Protein 3QEC (pdb70)

Structure (mmCIF, N/CA/C/O backbone):
data_3QEC
#
_entry.id   3QEC
#
_cell.length_a   132.787
_cell.length_b   132.787
_cell.length_c   132.787
_cell.angle_alpha   90.000
_cell.angle_beta   90.000
_cell.angle_gamma   90.000
#
_symmetry.space_group_name_H-M   'P 43 3 2'
#
loop_
_entity.id
_entity.type
_entity.pdbx_description
1 polymer 'Putative carbohydrate binding protein'
2 non-polymer 'SULFATE ION'
3 non-polymer GLYCEROL
4 non-polymer DI(HYDROXYETHYL)ETHER
5 non-polymer 'TRIETHYLENE GLYCOL'
6 water water
#
loop_
_atom_site.group_PDB
_atom_site.id
_atom_site.type_symbol
_atom_site.label_atom_id
_atom_site.label_alt_id
_atom_site.label_comp_id
_atom_site.label_asym_id
_atom_site.label_entity_id
_atom_site.label_seq_id
_atom_site.pdbx_PDB_ins_code
_atom_site.Cartn_x
_atom_site.Cartn_y
_atom_site.Cartn_z
_atom_site.occupancy
_atom_site.B_iso_or_equiv
_atom_site.auth_seq_id
_atom_site.auth_comp_id
_atom_site.auth_asym_id
_atom_site.auth_atom_id
_atom_site.pdbx_PDB_model_num
ATOM 1 N N . ASP A 1 6 ? 99.413 118.727 114.022 1.00 99.87 26 ASP A N 1
ATOM 2 C CA . ASP A 1 6 ? 99.448 119.423 115.314 1.00 98.05 26 ASP A CA 1
ATOM 3 C C . ASP A 1 6 ? 100.792 119.163 116.076 1.00 96.77 26 ASP A C 1
ATOM 4 O O . ASP A 1 6 ? 101.871 119.238 115.460 1.00 96.77 26 ASP A O 1
ATOM 9 N N . LEU A 1 7 ? 100.730 118.906 117.410 1.00 87.19 27 LEU A N 1
ATOM 10 C CA . LEU A 1 7 ? 101.923 118.734 118.249 1.00 82.01 27 LEU A CA 1
ATOM 11 C C . LEU A 1 7 ? 102.304 117.281 118.466 1.00 80.87 27 LEU A C 1
ATOM 12 O O . LEU A 1 7 ? 101.411 116.435 118.572 1.00 82.52 27 LEU A O 1
ATOM 17 N N . PRO A 1 8 ? 103.617 116.978 118.646 1.00 71.71 28 PRO A N 1
ATOM 18 C CA . PRO A 1 8 ? 104.007 115.588 118.943 1.00 70.72 28 PRO A CA 1
ATOM 19 C C . PRO A 1 8 ? 103.581 115.171 120.35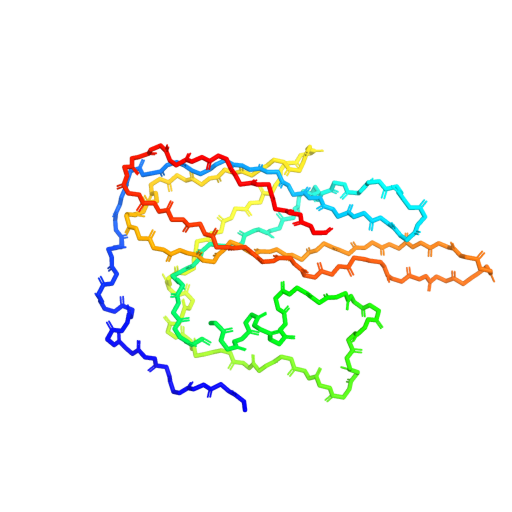4 1.00 72.71 28 PRO A C 1
ATOM 20 O O . PRO A 1 8 ? 103.160 116.024 121.143 1.00 72.11 28 PRO A O 1
ATOM 24 N N . ASP A 1 9 ? 103.674 113.872 120.677 1.00 68.48 29 ASP A N 1
ATOM 25 C CA . ASP A 1 9 ? 103.368 113.400 122.031 1.00 68.42 29 ASP A CA 1
ATOM 26 C C . ASP A 1 9 ? 104.343 114.047 123.023 1.00 70.32 29 ASP A C 1
ATOM 27 O O . ASP A 1 9 ? 105.512 114.273 122.672 1.00 69.01 29 ASP A O 1
ATOM 32 N N . PHE A 1 10 ? 103.862 114.379 124.234 1.00 65.76 30 PHE A N 1
ATOM 33 C CA . PHE A 1 10 ? 104.689 114.981 125.283 1.00 63.05 30 PHE A CA 1
ATOM 34 C C . PHE A 1 10 ? 105.916 114.076 125.563 1.00 66.92 30 PHE A C 1
ATOM 35 O O . PHE A 1 10 ? 105.731 112.907 125.905 1.00 66.83 30 PHE A O 1
ATOM 43 N N . PRO A 1 11 ? 107.161 114.580 125.331 1.00 63.75 31 PRO A N 1
ATOM 44 C CA . PRO A 1 11 ? 108.358 113.733 125.508 1.00 63.36 31 PRO A CA 1
ATOM 45 C C . PRO A 1 11 ? 108.905 113.755 126.940 1.00 68.44 31 PRO A C 1
ATOM 46 O O . PRO A 1 11 ? 109.740 114.596 127.292 1.00 68.45 31 PRO A O 1
ATOM 50 N N . GLU A 1 12 ? 108.438 112.813 127.756 1.00 66.00 32 GLU A N 1
ATOM 51 C CA . GLU A 1 12 ? 108.791 112.670 129.173 1.00 64.95 32 GLU A CA 1
ATOM 52 C C . GLU A 1 12 ? 110.305 112.636 129.396 1.00 63.85 32 GLU A C 1
ATOM 53 O O . GLU A 1 12 ? 110.786 113.389 130.259 1.00 62.53 32 GLU A O 1
ATOM 59 N N . HIS A 1 13 ? 111.052 111.802 128.604 1.00 57.06 33 HIS A N 1
ATOM 60 C CA A HIS A 1 13 ? 112.498 111.645 128.686 0.50 55.13 33 HIS A CA 1
ATOM 61 C CA B HIS A 1 13 ? 112.530 111.691 128.743 0.50 55.43 33 HIS A CA 1
ATOM 62 C C . HIS A 1 13 ? 113.231 113.014 128.541 1.00 59.11 33 HIS A C 1
ATOM 63 O O . HIS A 1 13 ? 114.200 113.288 129.264 1.00 59.70 33 HIS A O 1
ATOM 76 N N . GLU A 1 14 ? 112.782 113.838 127.578 1.00 55.37 34 GLU A N 1
ATOM 77 C CA . GLU A 1 14 ? 113.402 115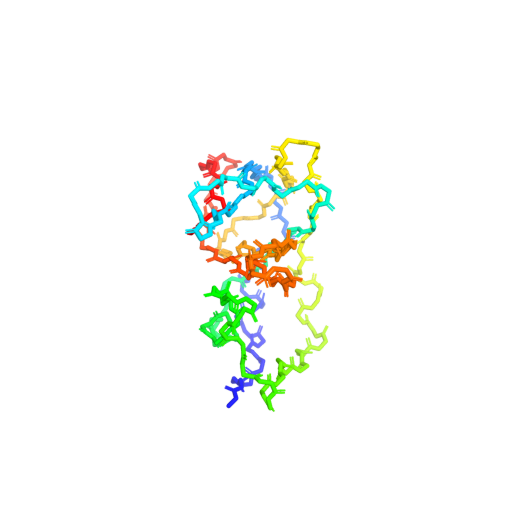.140 127.316 1.00 53.65 34 GLU A CA 1
ATOM 78 C C . GLU A 1 14 ? 113.308 116.049 128.533 1.00 60.42 34 GLU A C 1
ATOM 79 O O . GLU A 1 14 ? 114.287 116.718 128.848 1.00 62.34 34 GLU A O 1
ATOM 85 N N . TYR A 1 15 ? 112.157 116.038 129.245 1.00 55.93 35 TYR A N 1
ATOM 86 C CA . TYR A 1 15 ? 111.960 116.848 130.444 1.00 54.45 35 TYR A CA 1
ATOM 87 C C . TYR A 1 15 ? 112.726 116.249 131.649 1.00 59.53 35 TYR A C 1
ATOM 88 O O . TYR A 1 15 ? 113.312 117.007 132.428 1.00 60.99 35 TYR A O 1
ATOM 97 N N . ALA A 1 16 ? 112.775 114.905 131.766 1.00 54.75 36 ALA A N 1
ATOM 98 C CA . ALA A 1 16 ? 113.471 114.192 132.847 1.00 53.58 36 ALA A CA 1
ATOM 99 C C . ALA A 1 16 ? 114.994 114.456 132.828 1.00 57.15 36 ALA A C 1
ATOM 100 O O . ALA A 1 16 ? 115.598 114.629 133.888 1.00 58.19 36 ALA A O 1
ATOM 102 N N . ALA A 1 17 ? 115.593 114.545 131.634 1.00 51.84 37 ALA A N 1
ATOM 103 C CA . ALA A 1 17 ? 117.027 114.799 131.457 1.00 49.88 37 ALA A CA 1
ATOM 104 C C . ALA A 1 17 ? 117.429 116.248 131.810 1.00 53.49 37 ALA A C 1
ATOM 105 O O . ALA A 1 17 ? 118.618 116.517 131.944 1.00 54.38 37 ALA A O 1
ATOM 107 N N . THR A 1 18 ? 116.481 117.178 131.963 1.00 49.35 38 THR A N 1
ATOM 108 C CA . THR A 1 18 ? 116.882 118.555 132.274 1.00 49.45 38 THR A CA 1
ATOM 109 C C . THR A 1 18 ? 117.255 118.755 133.756 1.00 55.15 38 THR A C 1
ATOM 110 O O . THR A 1 18 ? 116.620 118.184 134.643 1.00 56.24 38 THR A O 1
ATOM 114 N N . GLN A 1 19 ? 118.267 119.604 134.015 1.00 52.14 39 GLN A N 1
ATOM 115 C CA . GLN A 1 19 ? 118.651 120.032 135.371 1.00 52.33 39 GLN A CA 1
ATOM 116 C C . GLN A 1 19 ? 117.566 121.030 135.825 1.00 58.24 39 GLN A C 1
ATOM 117 O O . GLN A 1 19 ? 117.215 121.918 135.036 1.00 58.49 39 GLN A O 1
ATOM 123 N N . GLN A 1 20 ? 116.989 120.869 137.039 1.00 55.36 40 GLN A N 1
ATOM 124 C CA A GLN A 1 20 ? 115.865 121.672 137.533 0.50 54.99 40 GLN A CA 1
ATOM 125 C CA B GLN A 1 20 ? 115.935 121.825 137.399 0.50 55.44 40 GLN A CA 1
ATOM 126 C C . GLN A 1 20 ? 116.273 122.663 138.653 1.00 59.84 40 GLN A C 1
ATOM 127 O O . GLN A 1 20 ? 115.404 123.359 139.195 1.00 60.88 40 GLN A O 1
ATOM 138 N N . VAL A 1 21 ? 117.585 122.736 138.998 1.00 54.86 41 VAL A N 1
ATOM 139 C CA . VAL A 1 21 ? 118.154 123.598 140.054 1.00 54.37 41 VAL A CA 1
ATOM 140 C C . VAL A 1 21 ? 119.392 124.309 139.468 1.00 56.83 41 VAL A C 1
ATOM 141 O O . VAL A 1 21 ? 120.032 123.765 138.568 1.00 56.22 41 VAL A O 1
ATOM 145 N N . GLY A 1 22 ? 119.694 125.523 139.921 1.00 53.44 42 GLY A N 1
ATOM 146 C CA . GLY A 1 22 ? 120.818 126.267 139.352 1.00 52.60 42 GLY A CA 1
ATOM 147 C C . GLY A 1 22 ? 121.099 127.619 139.970 1.00 57.93 42 GLY A C 1
ATOM 148 O O . GLY A 1 22 ? 120.403 128.027 140.901 1.00 58.46 42 GLY A O 1
ATOM 149 N N . GLU A 1 23 ? 122.128 128.322 139.435 1.00 55.24 43 GLU A N 1
ATOM 150 C CA . GLU A 1 23 ? 122.654 129.613 139.908 1.00 56.59 43 GLU A CA 1
ATOM 151 C C . GLU A 1 23 ? 122.735 130.690 138.805 1.00 61.37 43 GLU A C 1
ATOM 152 O O . GLU A 1 23 ? 123.145 131.812 139.090 1.00 62.70 43 GLU A O 1
ATOM 158 N N . GLY A 1 24 ? 122.380 130.339 137.575 1.00 56.80 44 GLY A N 1
ATOM 159 C CA . GLY A 1 24 ? 122.446 131.242 136.434 1.00 56.56 44 GLY A CA 1
ATOM 160 C C . GLY A 1 24 ? 121.551 132.463 136.509 1.00 60.99 44 GLY A C 1
ATOM 161 O O . GLY A 1 24 ? 120.449 132.406 137.057 1.00 60.79 44 GLY A O 1
ATOM 162 N N . VAL A 1 25 ? 122.044 133.576 135.951 1.00 57.17 45 VAL A N 1
ATOM 163 C CA . VAL A 1 25 ? 121.382 134.885 135.877 1.00 57.22 45 VAL A CA 1
ATOM 164 C C . VAL A 1 25 ? 121.155 135.247 134.402 1.00 58.88 45 VAL A C 1
ATOM 165 O O . VAL A 1 25 ? 122.101 135.205 133.620 1.00 57.64 45 VAL A O 1
ATOM 169 N N . ILE A 1 26 ? 119.915 135.591 134.028 1.00 55.96 46 ILE A N 1
ATOM 170 C CA . ILE A 1 26 ? 119.553 136.022 132.663 1.00 55.24 46 ILE A CA 1
ATOM 171 C C . ILE A 1 26 ? 119.005 137.445 132.749 1.00 61.26 46 ILE A C 1
ATOM 172 O O . ILE A 1 26 ? 118.146 137.724 133.587 1.00 61.26 46 ILE A O 1
ATOM 177 N N . ASN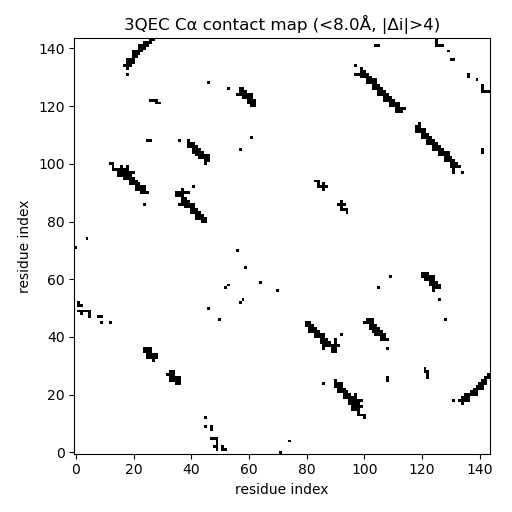 A 1 27 ? 119.540 138.344 131.907 1.00 59.38 47 ASN A N 1
ATOM 178 C CA . ASN A 1 27 ? 119.121 139.752 131.764 1.00 59.23 47 ASN A CA 1
ATOM 179 C C . ASN A 1 27 ? 118.727 139.997 130.339 1.00 61.43 47 ASN A C 1
ATOM 180 O O . ASN A 1 27 ? 119.326 139.436 129.424 1.00 60.17 47 ASN A O 1
ATOM 185 N N . GLY A 1 28 ? 117.771 140.872 130.132 1.00 58.51 48 GLY A N 1
ATOM 186 C CA . GLY A 1 28 ? 117.381 141.171 128.771 1.00 57.64 48 GLY A CA 1
ATOM 187 C C . GLY A 1 28 ? 116.471 142.353 128.635 1.00 63.25 48 GLY A C 1
ATOM 188 O O . GLY A 1 28 ? 116.063 142.954 129.632 1.00 64.05 48 GLY A O 1
ATOM 189 N N . ASP A 1 29 ? 116.138 142.651 127.377 1.00 60.22 49 ASP A N 1
ATOM 190 C CA . ASP A 1 29 ? 115.289 143.755 126.954 1.00 60.80 49 ASP A CA 1
ATOM 191 C C . ASP A 1 29 ? 114.285 143.265 125.950 1.00 63.43 49 ASP A C 1
ATOM 192 O O . ASP A 1 29 ? 114.628 142.468 125.067 1.00 61.97 49 ASP A O 1
ATOM 197 N N . LEU A 1 30 ? 113.025 143.703 126.115 1.00 60.75 50 LEU A N 1
ATOM 198 C CA . LEU A 1 30 ? 111.923 143.343 125.229 1.00 60.32 50 LEU A CA 1
ATOM 199 C C . LEU A 1 30 ? 111.416 144.567 124.478 1.00 66.93 50 LEU A C 1
ATOM 200 O O . LEU A 1 30 ? 111.114 145.603 125.097 1.00 67.84 50 LEU A O 1
ATOM 205 N N . TYR A 1 31 ? 111.321 144.439 123.135 1.00 63.40 51 TYR A N 1
ATOM 206 C CA . TYR A 1 31 ? 110.771 145.486 122.265 1.00 64.48 51 TYR A CA 1
ATOM 207 C C . TYR A 1 31 ? 110.477 144.942 120.874 1.00 66.25 51 TYR A C 1
ATOM 208 O O . TYR A 1 31 ? 111.080 143.956 120.443 1.00 63.79 51 TYR A O 1
ATOM 217 N N . LEU A 1 32 ? 109.535 145.592 120.180 1.00 62.69 52 LEU A N 1
ATOM 218 C CA . LEU A 1 32 ? 109.173 145.274 118.799 1.00 61.04 52 LEU A CA 1
ATOM 219 C C . LEU A 1 32 ? 109.114 146.587 118.035 1.00 64.87 52 LEU A C 1
ATOM 220 O O . LEU A 1 32 ? 109.184 147.635 118.668 1.00 66.20 52 LEU A O 1
ATOM 225 N N . THR A 1 33 ? 109.063 146.555 116.696 1.00 61.33 53 THR A N 1
ATOM 226 C CA . THR A 1 33 ? 109.034 147.785 115.888 1.00 62.39 53 THR A CA 1
ATOM 227 C C . THR A 1 33 ? 107.712 147.911 115.141 1.00 66.96 53 THR A C 1
ATOM 228 O O . THR A 1 33 ? 107.254 146.946 114.544 1.00 67.47 53 THR A O 1
ATOM 232 N N . SER A 1 34 ? 107.142 149.115 115.108 1.00 63.55 54 SER A N 1
ATOM 233 C CA . SER A 1 34 ? 105.918 149.409 114.365 1.00 63.48 54 SER A CA 1
ATOM 234 C C . SER A 1 34 ? 106.175 149.324 112.847 1.00 66.82 54 SER A C 1
ATOM 235 O O . SER A 1 34 ? 107.325 149.344 112.410 1.00 66.57 54 SER A O 1
ATOM 238 N N . ALA A 1 35 ? 105.103 149.271 112.048 1.00 62.87 55 ALA A N 1
ATOM 239 C CA . ALA A 1 35 ? 105.167 149.265 110.589 1.00 62.10 55 ALA A CA 1
ATOM 240 C C . ALA A 1 35 ? 105.656 150.621 110.059 1.00 67.63 55 ALA A C 1
ATOM 241 O O . ALA A 1 35 ? 106.129 150.713 108.915 1.00 68.83 55 ALA A O 1
ATOM 243 N N . SER A 1 36 ? 105.510 151.670 110.890 1.00 64.09 56 SER A N 1
ATOM 244 C CA . SER A 1 36 ? 105.944 153.050 110.643 1.00 64.79 56 SER A CA 1
ATOM 245 C C . SER A 1 36 ? 107.456 153.236 110.972 1.00 70.12 56 SER A C 1
ATOM 246 O O . SER A 1 36 ? 108.050 154.241 110.580 1.00 71.91 56 SER A O 1
ATOM 249 N N . GLY A 1 37 ? 108.042 152.264 111.671 1.00 64.69 57 GLY A N 1
ATOM 250 C CA . GLY A 1 37 ?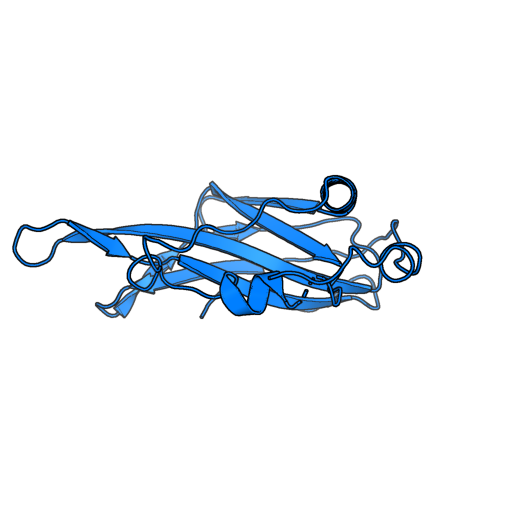 109.440 152.288 112.072 1.00 64.34 57 GLY A CA 1
ATOM 251 C C . GLY A 1 37 ? 109.679 152.630 113.535 1.00 69.92 57 GLY A C 1
ATOM 252 O O . GLY A 1 37 ? 110.800 152.469 114.024 1.00 69.41 57 GLY A O 1
ATOM 253 N N . ALA A 1 38 ? 108.632 153.097 114.254 1.00 67.15 58 ALA A N 1
ATOM 254 C CA . ALA A 1 38 ? 108.732 153.463 115.671 1.00 66.56 58 ALA A CA 1
ATOM 255 C C . ALA A 1 38 ? 108.951 152.242 116.552 1.00 70.95 58 ALA A C 1
ATOM 256 O O . ALA A 1 38 ? 108.284 151.230 116.369 1.00 69.97 58 ALA A O 1
ATOM 258 N N . ILE A 1 39 ? 109.894 152.336 117.501 1.00 69.04 59 ILE A N 1
ATOM 259 C CA . ILE A 1 39 ? 110.216 151.271 118.460 1.00 67.77 59 ILE A CA 1
ATOM 260 C C . ILE A 1 39 ? 109.190 151.291 119.600 1.00 73.33 59 ILE A C 1
ATOM 261 O O . ILE A 1 39 ? 108.815 152.360 120.079 1.00 75.83 59 ILE A O 1
ATOM 266 N N . GLN A 1 40 ? 108.708 150.116 120.001 1.00 68.90 60 GLN A N 1
ATOM 267 C CA . GLN A 1 40 ? 107.747 149.994 121.092 1.00 69.09 60 GLN A CA 1
ATOM 268 C C . GLN A 1 40 ? 108.306 149.048 122.161 1.00 70.88 60 GLN A C 1
ATOM 269 O O . GLN A 1 40 ? 108.420 147.851 121.917 1.00 70.19 60 GLN A O 1
ATOM 275 N N . LYS A 1 41 ? 108.682 149.592 123.324 1.00 67.21 61 LYS A N 1
ATOM 276 C CA . LYS A 1 41 ? 109.208 148.818 124.459 1.00 65.53 61 LYS A CA 1
ATOM 277 C C . LYS A 1 41 ? 108.074 148.035 125.125 1.00 70.25 61 LYS A C 1
ATOM 278 O O . LYS A 1 41 ? 106.948 148.537 125.213 1.00 71.72 61 LYS A O 1
ATOM 284 N N . GLY A 1 42 ? 108.374 146.824 125.577 1.00 65.10 62 GLY A N 1
ATOM 285 C CA . GLY A 1 42 ? 107.400 145.985 126.264 1.00 65.10 62 GLY A CA 1
ATOM 286 C C . GLY A 1 42 ? 107.462 146.187 127.760 1.00 71.62 62 GLY A C 1
ATOM 287 O O . GLY A 1 42 ? 108.268 145.546 128.433 1.00 71.35 62 GLY A O 1
ATOM 288 N N . THR A 1 43 ? 106.633 147.100 128.286 1.00 69.62 63 THR A N 1
ATOM 289 C CA . THR A 1 43 ? 106.614 147.439 129.704 1.00 70.55 63 THR A CA 1
ATOM 290 C C . THR A 1 43 ? 105.551 146.621 130.444 1.00 75.25 63 THR A C 1
ATOM 291 O O . THR A 1 43 ? 104.477 146.387 129.894 1.00 75.87 63 THR A O 1
ATOM 295 N N . ASN A 1 44 ? 105.863 146.175 131.687 1.00 70.93 64 ASN A N 1
ATOM 296 C CA . ASN A 1 44 ? 104.991 145.374 132.561 1.00 70.74 64 ASN A CA 1
ATOM 297 C C . ASN A 1 44 ? 104.366 144.172 131.788 1.00 73.12 64 ASN A C 1
ATOM 298 O O . ASN A 1 44 ? 103.197 143.838 131.962 1.00 73.73 64 ASN A O 1
ATOM 303 N N . THR A 1 45 ? 105.193 143.517 130.958 1.00 67.76 65 THR A N 1
ATOM 304 C CA . THR A 1 45 ? 104.845 142.394 130.086 1.00 66.04 65 THR A CA 1
ATOM 305 C C . THR A 1 45 ? 105.498 141.115 130.599 1.00 68.10 65 THR A C 1
ATOM 306 O O . THR A 1 45 ? 106.675 141.133 130.968 1.00 66.14 65 THR A O 1
ATOM 310 N N . LYS A 1 46 ? 104.721 140.008 130.626 1.00 64.21 66 LYS A N 1
ATOM 311 C CA . LYS A 1 46 ? 105.199 138.706 131.075 1.00 62.65 66 LYS A CA 1
ATOM 312 C C . LYS A 1 46 ? 106.117 138.073 130.027 1.00 65.56 66 LYS A C 1
ATOM 313 O O . LYS A 1 46 ? 105.841 138.146 128.824 1.00 65.67 66 LYS A O 1
ATOM 319 N N . VAL A 1 47 ? 107.232 137.492 130.502 1.00 61.39 67 VAL A N 1
ATOM 320 C CA . VAL A 1 47 ? 108.266 136.795 129.714 1.00 59.37 67 VAL A CA 1
ATOM 321 C C . VAL A 1 47 ? 108.389 135.371 130.278 1.00 61.62 67 VAL A C 1
ATOM 322 O O . VAL A 1 47 ? 108.497 135.205 131.487 1.00 62.23 67 VAL A O 1
ATOM 326 N N . ALA A 1 48 ? 108.328 134.363 129.414 1.00 57.09 68 ALA A N 1
ATOM 327 C CA . ALA A 1 48 ? 108.428 132.949 129.787 1.00 55.62 68 ALA A CA 1
ATOM 328 C C . ALA A 1 48 ? 109.785 132.365 129.397 1.00 57.66 68 ALA A C 1
ATOM 329 O O . ALA A 1 48 ? 110.321 132.676 128.326 1.00 55.66 68 ALA A O 1
ATOM 331 N N . LEU A 1 49 ? 110.319 1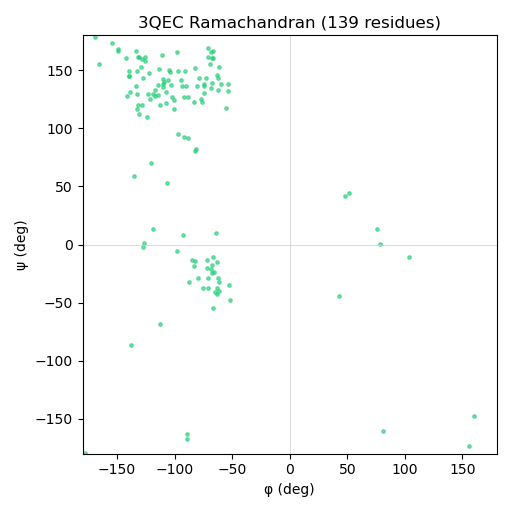31.495 130.262 1.00 53.48 69 LEU A N 1
ATOM 332 C CA . LEU A 1 49 ? 111.581 130.792 130.027 1.00 51.92 69 LEU A CA 1
ATOM 333 C C . LEU A 1 49 ? 111.354 129.311 130.354 1.00 57.31 69 LEU A C 1
ATOM 334 O O . LEU A 1 49 ? 110.993 128.987 131.487 1.00 58.50 69 LEU A O 1
ATOM 339 N N . GLU A 1 50 ? 111.484 128.428 129.352 1.00 53.51 70 GLU A N 1
ATOM 340 C CA . GLU A 1 50 ? 111.208 126.996 129.526 1.00 53.73 70 GLU A CA 1
ATOM 341 C C . GLU A 1 50 ? 112.188 126.092 128.748 1.00 58.41 70 GLU A C 1
ATOM 342 O O . GLU A 1 50 ? 112.778 126.573 127.784 1.00 57.86 70 GLU A O 1
ATOM 348 N N . PRO A 1 51 ? 112.328 124.777 129.110 1.00 54.06 71 PRO A N 1
ATOM 349 C CA . PRO A 1 51 ? 113.232 123.887 128.343 1.00 51.86 71 PRO A CA 1
ATOM 350 C C . PRO A 1 51 ? 112.947 123.866 126.828 1.00 55.06 71 PRO A C 1
ATOM 351 O O . PRO A 1 51 ? 111.779 123.843 126.431 1.00 54.36 71 PRO A O 1
ATOM 355 N N . ALA A 1 52 ? 114.019 123.881 125.983 1.00 51.68 72 ALA A N 1
ATOM 356 C CA . ALA A 1 52 ? 113.903 123.845 124.517 1.00 52.04 72 ALA A CA 1
ATOM 357 C C . ALA A 1 52 ? 113.722 122.392 124.037 1.00 59.83 72 ALA A C 1
ATOM 358 O O . ALA A 1 52 ? 114.689 121.750 123.629 1.00 61.26 72 ALA A O 1
ATOM 360 N N . THR A 1 53 ? 112.493 121.868 124.123 1.00 56.04 73 THR A N 1
ATOM 361 C CA . THR A 1 53 ? 112.189 120.478 123.766 1.00 55.31 73 THR A CA 1
ATOM 362 C C . THR A 1 53 ? 111.617 120.368 122.358 1.00 60.36 73 THR A C 1
ATOM 363 O O . THR A 1 53 ? 111.194 121.374 121.769 1.00 61.02 73 THR A O 1
ATOM 367 N N . SER A 1 54 ? 111.582 119.130 121.818 1.00 57.08 74 SER A N 1
ATOM 368 C CA . SER A 1 54 ? 111.032 118.856 120.488 1.00 57.40 74 SER A CA 1
ATOM 369 C C . SER A 1 54 ? 109.521 119.223 120.435 1.00 61.53 74 SER A C 1
ATOM 370 O O . SER A 1 54 ? 109.019 119.627 119.385 1.00 62.23 74 SER A O 1
ATOM 373 N N . TYR A 1 55 ? 108.842 119.131 121.600 1.00 57.55 75 TYR A N 1
ATOM 374 C CA . TYR A 1 55 ? 107.435 119.461 121.850 1.00 57.04 75 TYR A CA 1
ATOM 375 C C . TYR A 1 55 ? 107.194 120.973 121.624 1.00 58.52 75 TYR A C 1
ATOM 376 O O . TYR A 1 55 ? 106.358 121.333 120.795 1.00 58.21 75 TYR A O 1
ATOM 393 N N . LYS A 1 57 ? 109.371 123.151 120.256 1.00 54.99 77 LYS A N 1
ATOM 394 C CA . LYS A 1 57 ? 109.940 123.541 118.955 1.00 54.74 77 LYS A CA 1
ATOM 395 C C . LYS A 1 57 ? 108.815 123.581 117.916 1.00 62.07 77 LYS A C 1
ATOM 396 O O . LYS A 1 57 ? 108.725 124.530 117.128 1.00 63.05 77 LYS A O 1
ATOM 402 N N . ALA A 1 58 ? 107.943 122.542 117.943 1.00 59.07 78 ALA A N 1
ATOM 403 C CA . ALA A 1 58 ? 106.771 122.404 117.070 1.00 58.55 78 ALA A CA 1
ATOM 404 C C . ALA A 1 58 ? 105.742 123.522 117.360 1.00 62.85 78 ALA A C 1
ATOM 405 O O . ALA A 1 58 ? 105.173 124.097 116.425 1.00 63.60 78 ALA A O 1
ATOM 407 N N . TYR A 1 59 ? 105.537 123.852 118.652 1.00 58.27 79 TYR A N 1
ATOM 408 C CA . TYR A 1 59 ? 104.598 124.902 119.057 1.00 58.07 79 TYR A CA 1
ATOM 409 C C . TYR A 1 59 ? 105.092 126.285 118.594 1.00 62.13 79 TYR A C 1
ATOM 410 O O . TYR A 1 59 ? 104.366 126.983 117.877 1.00 62.71 79 TYR A O 1
ATOM 419 N N . TYR A 1 60 ? 106.339 126.657 118.976 1.00 56.88 80 TYR A N 1
ATOM 420 C CA . TYR A 1 60 ? 106.932 127.954 118.653 1.00 55.84 80 TYR A CA 1
ATOM 421 C C . TYR A 1 60 ? 107.168 128.158 117.138 1.00 60.80 80 TYR A C 1
ATOM 422 O O . TYR A 1 60 ? 107.166 129.305 116.683 1.00 61.01 80 TYR A O 1
ATOM 431 N N . ALA A 1 61 ? 107.297 127.076 116.350 1.00 57.36 81 ALA A N 1
ATOM 432 C CA . ALA A 1 61 ? 107.414 127.207 114.898 1.00 57.59 81 ALA A CA 1
ATOM 433 C C . ALA A 1 61 ? 106.137 127.825 114.318 1.00 64.51 81 ALA A C 1
ATOM 434 O O . ALA A 1 61 ? 106.220 128.716 113.473 1.00 65.55 81 ALA A O 1
ATOM 436 N N . LYS A 1 62 ? 104.957 127.386 114.803 1.00 62.02 82 LYS A N 1
ATOM 437 C CA . LYS A 1 62 ? 103.689 127.899 114.296 1.00 62.95 82 LYS A CA 1
ATOM 438 C C . LYS A 1 62 ? 103.231 129.188 115.037 1.00 67.53 82 LYS A C 1
ATOM 439 O O . LYS A 1 62 ? 102.615 130.027 114.385 1.00 69.07 82 LYS A O 1
ATOM 441 N N . PHE A 1 63 ? 103.533 129.375 116.356 1.00 61.66 83 PHE A N 1
ATOM 442 C CA . PHE A 1 63 ? 102.994 130.544 117.077 1.00 60.88 83 PHE A CA 1
ATOM 443 C C . PHE A 1 63 ? 104.010 131.435 117.818 1.00 64.19 83 PHE A C 1
ATOM 444 O O . PHE A 1 63 ? 103.596 132.421 118.436 1.00 65.07 83 PHE A O 1
ATOM 452 N N . GLY A 1 64 ? 105.292 131.114 117.742 1.00 59.49 84 GLY A N 1
ATOM 453 C CA . GLY A 1 64 ? 106.337 131.808 118.492 1.00 58.48 84 GLY A CA 1
ATOM 454 C C . GLY A 1 64 ? 106.856 133.135 117.985 1.00 62.51 84 GLY A C 1
ATOM 455 O O . GLY A 1 64 ? 107.343 133.936 118.790 1.00 61.94 84 GLY A O 1
ATOM 456 N N . ASN A 1 65 ? 106.813 133.364 116.656 1.00 58.69 85 ASN A N 1
ATOM 457 C CA . ASN A 1 65 ? 107.287 134.613 116.045 1.00 58.43 85 ASN A CA 1
ATOM 458 C C . ASN A 1 65 ? 106.256 135.059 115.008 1.00 64.74 85 ASN A C 1
ATOM 459 O O . ASN A 1 65 ? 106.552 135.199 113.823 1.00 66.20 85 ASN A O 1
ATOM 464 N N . LEU A 1 66 ? 105.025 135.279 115.480 1.00 60.78 86 LEU A N 1
ATOM 465 C CA . LEU A 1 66 ? 103.884 135.569 114.634 1.00 60.63 86 LEU A CA 1
ATOM 466 C C . LEU A 1 66 ? 103.251 136.908 114.965 1.00 67.35 86 LEU A C 1
ATOM 467 O O . LEU A 1 66 ? 102.837 137.144 116.108 1.00 66.88 86 LEU A O 1
ATOM 472 N N . ASP A 1 67 ? 103.134 137.767 113.933 1.00 66.74 87 ASP A N 1
ATOM 473 C CA . ASP A 1 67 ? 102.469 139.074 114.010 1.00 67.68 87 ASP A CA 1
ATOM 474 C C . ASP A 1 67 ? 100.971 138.852 114.235 1.00 73.84 87 ASP A C 1
ATOM 475 O O . ASP A 1 67 ? 100.405 137.916 113.663 1.00 73.19 87 ASP A O 1
ATOM 480 N N . ALA A 1 68 ? 100.343 139.673 115.103 1.00 72.59 88 ALA A N 1
ATOM 481 C CA . ALA A 1 68 ? 98.911 139.596 115.407 1.00 74.22 88 ALA A CA 1
ATOM 482 C C . ALA A 1 68 ? 98.051 139.842 114.148 1.00 82.11 88 ALA A C 1
ATOM 483 O O . ALA A 1 68 ? 96.973 139.253 114.022 1.00 82.94 88 ALA A O 1
ATOM 485 N N . ALA A 1 69 ? 98.537 140.685 113.211 1.00 80.05 89 ALA A N 1
ATOM 486 C CA . ALA A 1 69 ? 97.816 140.979 111.962 1.00 82.72 89 ALA A CA 1
ATOM 487 C C . ALA A 1 69 ? 97.816 139.781 111.004 1.00 88.26 89 ALA A C 1
ATOM 488 O O . ALA A 1 69 ? 96.874 139.623 110.221 1.00 89.35 89 ALA A O 1
ATOM 490 N N . LYS A 1 70 ? 98.870 138.939 111.080 1.00 83.66 90 LYS A N 1
ATOM 491 C CA . LYS A 1 70 ? 99.069 137.781 110.208 1.00 83.00 90 LYS A CA 1
ATOM 492 C C . LYS A 1 70 ? 98.501 136.477 110.804 1.00 88.84 90 LYS A C 1
ATOM 493 O O . LYS A 1 70 ? 98.700 135.409 110.221 1.00 88.37 90 LYS A O 1
ATOM 499 N N . ARG A 1 71 ? 97.758 136.557 111.922 1.00 87.66 91 ARG A N 1
ATOM 500 C CA . ARG A 1 71 ? 97.157 135.367 112.534 1.00 88.86 91 ARG A CA 1
ATOM 501 C C . ARG A 1 71 ? 95.954 134.877 111.733 1.00 99.11 91 ARG A C 1
ATOM 502 O O . ARG A 1 71 ? 95.115 135.686 111.315 1.00 100.68 91 ARG A O 1
ATOM 510 N N . ASP A 1 72 ? 95.844 133.551 111.557 1.00 98.85 92 ASP A N 1
ATOM 511 C CA . ASP A 1 72 ? 94.682 132.938 110.905 1.00 101.97 92 ASP A CA 1
ATOM 512 C C . ASP A 1 72 ? 93.521 132.954 111.926 1.00 110.23 92 ASP A C 1
ATOM 513 O O . ASP A 1 72 ? 93.693 132.438 113.039 1.00 108.81 92 ASP A O 1
ATOM 518 N N . PRO A 1 73 ? 92.354 133.571 111.602 1.00 111.06 93 PRO A N 1
ATOM 519 C CA . PRO A 1 73 ? 91.257 133.625 112.592 1.00 112.45 93 PRO A CA 1
ATOM 520 C C . PRO A 1 73 ? 90.633 132.255 112.889 1.00 118.28 93 PRO A C 1
ATOM 521 O O . PRO A 1 73 ? 90.087 132.064 113.982 1.00 118.33 93 PRO A O 1
ATOM 525 N N . ASP A 1 74 ? 90.740 131.303 111.931 1.00 115.90 94 ASP A N 1
ATOM 526 C CA . ASP A 1 74 ? 90.212 129.941 112.053 1.00 116.95 94 ASP A CA 1
ATOM 527 C C . ASP A 1 74 ? 91.183 129.006 112.814 1.00 118.75 94 ASP A C 1
ATOM 528 O O . ASP A 1 74 ? 90.747 127.960 113.304 1.00 119.39 94 ASP A O 1
ATOM 530 N N . VAL A 1 75 ? 92.482 129.386 112.927 1.00 111.99 95 VAL A N 1
ATOM 531 C CA . VAL A 1 75 ? 93.513 128.590 113.612 1.00 108.94 95 VAL A CA 1
ATOM 532 C C . VAL A 1 75 ? 93.763 129.147 115.031 1.00 110.73 95 VAL A C 1
ATOM 533 O O . VAL A 1 75 ? 94.226 130.283 115.193 1.00 110.25 95 VAL A O 1
ATOM 537 N N . GLN A 1 76 ? 93.468 128.323 116.050 1.00 105.27 96 GLN A N 1
ATOM 538 C CA . GLN A 1 76 ? 93.690 128.659 117.461 1.00 102.80 96 GLN A CA 1
ATOM 539 C C . GLN A 1 76 ? 94.843 127.808 118.042 1.00 99.11 96 GLN A C 1
ATOM 540 O O . GLN A 1 76 ? 94.900 126.606 117.740 1.00 98.26 96 GLN A O 1
ATOM 546 N N . PRO A 1 77 ? 95.770 128.382 118.863 1.00 89.91 97 PRO A N 1
ATOM 547 C CA . PRO A 1 77 ? 96.856 127.559 119.425 1.00 86.24 97 PRO A CA 1
ATOM 548 C C . PRO A 1 77 ? 96.293 126.419 120.274 1.00 86.61 97 PRO A C 1
ATOM 549 O O . PRO A 1 77 ? 95.283 126.608 120.964 1.00 86.93 97 PRO A O 1
ATOM 553 N N . PRO A 1 78 ? 96.869 125.205 120.162 1.00 79.88 98 PRO A N 1
ATOM 554 C CA . PRO A 1 78 ? 96.339 124.081 120.938 1.00 79.75 98 PRO A CA 1
ATOM 555 C C . PRO A 1 78 ? 96.631 124.200 122.436 1.00 82.14 98 PRO A C 1
ATOM 556 O O . PRO A 1 78 ? 97.519 124.960 122.861 1.00 80.01 98 PRO A O 1
ATOM 560 N N . VAL A 1 79 ? 95.863 123.438 123.232 1.00 78.79 99 VAL A N 1
ATOM 561 C CA . VAL A 1 79 ? 96.011 123.345 124.682 1.00 77.23 99 VAL A CA 1
ATOM 562 C C . VAL A 1 79 ? 97.215 122.441 124.930 1.00 76.99 99 VAL A C 1
ATOM 563 O O . VAL A 1 79 ? 97.279 121.332 124.391 1.00 77.04 99 VAL A O 1
ATOM 567 N N . LEU A 1 80 ? 98.188 122.941 125.692 1.00 70.13 100 LEU A N 1
ATOM 568 C CA . LEU A 1 80 ? 99.423 122.218 125.983 1.00 67.48 100 LEU A CA 1
ATOM 569 C C . LEU A 1 80 ? 99.235 121.241 127.129 1.00 71.64 100 LEU A C 1
ATOM 570 O O . LEU A 1 80 ? 98.383 121.468 127.990 1.00 73.20 100 LEU A O 1
ATOM 575 N N . ASP A 1 81 ? 100.025 120.146 127.133 1.00 66.65 101 ASP A N 1
ATOM 576 C CA . ASP A 1 81 ? 100.000 119.118 128.177 1.00 66.06 101 ASP A CA 1
ATOM 577 C C . ASP A 1 81 ? 100.187 119.796 129.559 1.00 71.65 101 ASP A C 1
ATOM 578 O O . ASP A 1 81 ? 101.076 120.654 129.716 1.00 70.62 101 ASP A O 1
ATOM 583 N N . PRO A 1 82 ? 99.344 119.460 130.566 1.00 69.44 102 PRO A N 1
ATOM 584 C CA . PRO A 1 82 ? 99.468 120.134 131.873 1.00 68.84 102 PRO A CA 1
ATOM 585 C C . PRO A 1 82 ? 100.800 119.890 132.594 1.00 71.78 102 PRO A C 1
ATOM 586 O O . PRO A 1 82 ? 101.133 120.667 133.489 1.00 73.16 102 PRO A O 1
ATOM 590 N N . ARG A 1 83 ? 101.586 118.879 132.174 1.00 65.39 103 ARG A N 1
ATOM 591 C CA . ARG A 1 83 ? 102.886 118.564 132.772 1.00 63.84 103 ARG A CA 1
ATOM 592 C C . ARG A 1 83 ? 103.967 119.592 132.424 1.00 69.50 103 ARG A C 1
ATOM 593 O O . ARG A 1 83 ? 104.995 119.652 133.101 1.00 68.83 103 ARG A O 1
ATOM 601 N N . ARG A 1 84 ? 103.764 120.364 131.351 1.00 67.36 104 ARG A N 1
ATOM 602 C CA . ARG A 1 84 ? 104.732 121.356 130.876 1.00 66.06 104 ARG A CA 1
ATOM 603 C C . ARG A 1 84 ? 104.817 122.568 131.809 1.00 71.46 104 ARG A C 1
ATOM 604 O O . ARG A 1 84 ? 105.906 123.090 132.008 1.00 71.37 104 ARG A O 1
ATOM 612 N N . ALA A 1 85 ? 103.681 123.013 132.372 1.00 69.39 105 ALA A N 1
ATOM 613 C CA . ALA A 1 85 ? 103.590 124.201 133.228 1.00 69.24 105 ALA A CA 1
ATOM 614 C C . ALA A 1 85 ? 104.584 124.19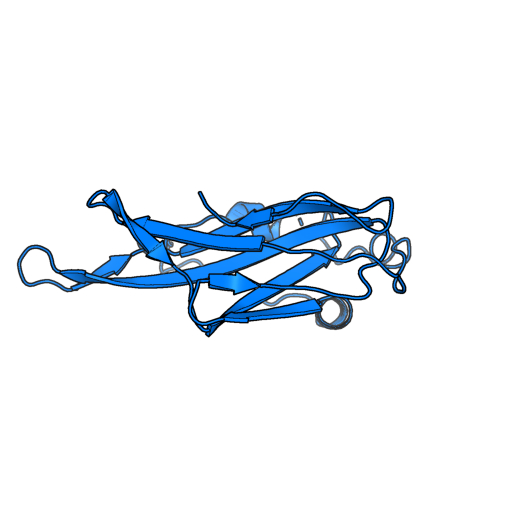8 134.405 1.00 71.65 105 ALA A C 1
ATOM 615 O O . ALA A 1 85 ? 105.099 125.255 134.753 1.00 71.24 105 ALA A O 1
ATOM 617 N N . THR A 1 86 ? 104.884 123.024 134.978 1.00 67.39 106 THR A N 1
ATOM 618 C CA . THR A 1 86 ? 105.775 122.905 136.134 1.00 66.31 106 THR A CA 1
ATOM 619 C C . THR A 1 86 ? 107.248 123.269 135.787 1.00 66.83 106 THR A C 1
ATOM 620 O O . THR A 1 86 ? 108.019 123.569 136.697 1.00 66.77 106 THR A O 1
ATOM 624 N N . TYR A 1 87 ? 107.610 123.279 134.490 1.00 60.45 107 TYR A N 1
ATOM 625 C CA . TYR A 1 87 ? 108.951 123.582 133.981 1.00 58.33 107 TYR A CA 1
ATOM 626 C C . TYR A 1 87 ? 109.108 125.039 133.502 1.00 62.26 107 TYR A C 1
ATOM 627 O O . TYR A 1 87 ? 110.216 125.435 133.147 1.00 62.14 107 TYR A O 1
ATOM 636 N N . VAL A 1 88 ? 108.014 125.824 133.482 1.00 58.47 108 VAL A N 1
ATOM 637 C CA . VAL A 1 88 ? 107.998 127.200 132.992 1.00 57.25 108 VAL A CA 1
ATOM 638 C C . VAL A 1 88 ? 108.345 128.164 134.108 1.00 63.28 108 VAL A C 1
ATOM 639 O O . VAL A 1 88 ? 107.718 128.138 135.162 1.00 65.16 108 VAL A O 1
ATOM 643 N N . ARG A 1 89 ? 109.344 129.024 133.859 1.00 59.41 109 ARG A N 1
ATOM 644 C CA . ARG A 1 89 ? 109.768 130.112 134.740 1.00 59.20 109 ARG A CA 1
ATOM 645 C C . ARG A 1 89 ? 109.260 131.406 134.121 1.00 64.95 109 ARG A C 1
ATOM 646 O O . ARG A 1 89 ? 109.115 131.484 132.901 1.00 65.39 109 ARG A O 1
ATOM 654 N N . GLU A 1 90 ? 108.970 132.408 134.942 1.00 63.10 110 GLU A N 1
ATOM 655 C CA . GLU A 1 90 ? 108.354 133.636 134.466 1.00 63.58 110 GLU A CA 1
ATOM 656 C C . GLU A 1 90 ? 108.923 134.892 135.124 1.00 66.49 110 GLU A C 1
ATOM 657 O O . GLU A 1 90 ? 109.245 134.883 136.308 1.00 67.26 110 GLU A O 1
ATOM 663 N N . ALA A 1 91 ? 109.012 135.974 134.348 1.00 61.20 111 ALA A N 1
ATOM 664 C CA . ALA A 1 91 ? 109.439 137.296 134.790 1.00 61.33 111 ALA A CA 1
ATOM 665 C C . ALA A 1 91 ? 108.574 138.349 134.128 1.00 65.44 111 ALA A C 1
ATOM 666 O O . ALA A 1 91 ? 108.108 138.131 133.016 1.00 64.97 111 ALA A O 1
ATOM 668 N N . THR A 1 92 ? 108.348 139.476 134.808 1.00 62.87 112 THR A N 1
ATOM 669 C CA . THR A 1 92 ? 107.615 140.626 134.281 1.00 63.30 112 THR A CA 1
ATOM 670 C C . THR A 1 92 ? 108.631 141.742 134.011 1.00 67.55 112 THR A C 1
ATOM 671 O O . THR A 1 92 ? 109.447 142.045 134.892 1.00 68.25 112 THR A O 1
ATOM 675 N N . THR A 1 93 ? 108.581 142.355 132.806 1.00 62.45 113 THR A N 1
ATOM 676 C CA . THR A 1 93 ? 109.473 143.458 132.446 1.00 61.98 113 THR A CA 1
ATOM 677 C C . THR A 1 93 ? 109.111 144.690 133.266 1.00 69.62 113 THR A C 1
ATOM 678 O O . THR A 1 93 ? 107.966 144.806 133.707 1.00 70.90 113 THR A O 1
ATOM 682 N N . ASP A 1 94 ? 110.070 145.615 133.462 1.00 67.15 114 ASP A N 1
ATOM 683 C CA . ASP A 1 94 ? 109.822 146.849 134.211 1.00 68.57 114 ASP A CA 1
ATOM 684 C C . ASP A 1 94 ? 109.323 147.970 133.270 1.00 76.38 114 ASP A C 1
ATOM 685 O O . ASP A 1 94 ? 108.901 147.706 132.140 1.00 74.87 114 ASP A O 1
ATOM 690 N N . GLN A 1 95 ? 109.387 149.220 133.750 1.00 76.68 115 GLN A N 1
ATOM 691 C CA . GLN A 1 95 ? 108.966 150.430 133.044 1.00 78.52 115 GLN A CA 1
ATOM 692 C C . GLN A 1 95 ? 109.863 150.735 131.802 1.00 82.63 115 GLN A C 1
ATOM 693 O O . GLN A 1 95 ? 109.491 151.578 130.981 1.00 83.43 115 GLN A O 1
ATOM 699 N N . ASN A 1 96 ? 111.005 150.026 131.641 1.00 76.95 116 ASN A N 1
ATOM 700 C CA . ASN A 1 96 ? 111.918 150.240 130.513 1.00 75.19 116 ASN A CA 1
ATOM 701 C C . ASN A 1 96 ? 112.082 148.998 129.637 1.00 75.50 116 ASN A C 1
ATOM 702 O O . ASN A 1 96 ? 112.980 148.960 128.790 1.00 76.36 116 ASN A O 1
ATOM 707 N N . GLY A 1 97 ? 111.209 148.014 129.826 1.00 68.16 117 GLY A N 1
ATOM 708 C CA . GLY A 1 97 ? 111.227 146.773 129.059 1.00 65.03 117 GLY A CA 1
ATOM 709 C C . GLY A 1 97 ? 112.309 145.785 129.457 1.00 66.45 117 GLY A C 1
ATOM 710 O O . GLY A 1 97 ? 112.561 144.825 128.722 1.00 63.86 117 GLY A O 1
ATOM 711 N N . ARG A 1 98 ? 112.954 146.005 130.622 1.00 63.41 118 ARG A N 1
ATOM 712 C CA . ARG A 1 98 ? 114.023 145.139 131.119 1.00 62.36 118 ARG A CA 1
ATOM 713 C C . ARG A 1 98 ? 113.440 144.039 131.980 1.00 65.39 118 ARG A C 1
ATOM 714 O O . ARG A 1 98 ? 112.562 144.309 132.798 1.00 65.42 118 ARG A O 1
ATOM 722 N N . PHE A 1 99 ? 113.923 142.795 131.783 1.00 60.74 119 PHE A N 1
ATOM 723 C CA . PHE A 1 99 ? 113.532 141.616 132.557 1.00 59.29 119 PHE A CA 1
ATOM 724 C C . PHE A 1 99 ? 114.773 140.934 133.144 1.00 63.67 119 PHE A C 1
ATOM 725 O O . PHE A 1 99 ? 115.878 141.107 132.625 1.00 63.44 119 PHE A O 1
ATOM 733 N N . ASP A 1 100 ? 114.581 140.154 134.218 1.00 60.86 120 ASP A N 1
ATOM 734 C CA A ASP A 1 100 ? 115.650 139.441 134.913 0.50 60.32 120 ASP A CA 1
ATOM 735 C CA B ASP A 1 100 ? 115.667 139.410 134.847 0.50 60.15 120 ASP A CA 1
ATOM 736 C C . ASP A 1 100 ? 115.145 138.088 135.422 1.00 63.11 120 ASP A C 1
ATOM 737 O O . ASP A 1 100 ? 114.009 138.005 135.886 1.00 62.71 120 ASP A O 1
ATOM 746 N N . PHE A 1 101 ? 115.988 137.048 135.359 1.00 58.22 121 PHE A N 1
ATOM 747 C CA . PHE A 1 101 ? 115.724 135.709 135.876 1.00 56.90 121 PHE A CA 1
ATOM 748 C C . PHE A 1 101 ? 116.874 135.329 136.774 1.00 62.06 121 PHE A C 1
ATOM 749 O O . PHE A 1 101 ? 118.016 135.693 136.484 1.00 62.00 121 PHE A O 1
ATOM 757 N N . ASP A 1 102 ? 116.590 134.619 137.870 1.00 59.12 122 ASP A N 1
ATOM 758 C CA . ASP A 1 102 ? 117.618 134.190 138.809 1.00 59.54 122 ASP A CA 1
ATOM 759 C C . ASP A 1 102 ? 117.531 132.668 139.008 1.00 62.89 122 ASP A C 1
ATOM 760 O O . ASP A 1 102 ? 116.503 132.065 138.679 1.00 61.75 122 ASP A O 1
ATOM 765 N N . HIS A 1 103 ? 118.619 132.049 139.523 1.00 59.08 123 HIS A N 1
ATOM 766 C CA . HIS A 1 103 ? 118.735 130.606 139.788 1.00 57.27 123 HIS A CA 1
ATOM 767 C C . HIS A 1 103 ? 118.357 129.746 138.556 1.00 60.37 123 HIS A C 1
ATOM 768 O O . HIS A 1 103 ? 117.669 128.730 138.681 1.00 60.88 123 HIS A O 1
ATOM 775 N N . ILE A 1 104 ? 118.856 130.140 137.372 1.00 55.09 124 ILE A N 1
ATOM 776 C CA . ILE A 1 104 ? 118.593 129.425 136.129 1.00 52.96 124 ILE A CA 1
ATOM 777 C C . ILE A 1 104 ? 119.561 128.231 135.984 1.00 57.12 124 ILE A C 1
ATOM 778 O O . ILE A 1 104 ? 120.788 128.413 135.937 1.00 56.78 124 ILE A O 1
ATOM 783 N N . PRO A 1 105 ? 119.000 127.005 135.842 1.00 53.53 125 PRO A N 1
ATOM 784 C CA . PRO A 1 105 ? 119.846 125.818 135.645 1.00 52.42 125 PRO A CA 1
ATOM 785 C C . PRO A 1 105 ? 120.585 125.793 134.312 1.00 56.92 125 PRO A C 1
ATOM 786 O O . PRO A 1 105 ? 120.196 126.463 133.355 1.00 57.11 125 PRO A O 1
ATOM 790 N N . ASN A 1 106 ? 121.645 124.988 134.256 1.00 53.78 126 ASN A N 1
ATOM 791 C CA . ASN A 1 106 ? 122.396 124.682 133.046 1.00 53.29 126 ASN A CA 1
ATOM 792 C C . ASN A 1 106 ? 121.434 123.991 132.089 1.00 58.08 126 ASN A C 1
ATOM 793 O O . ASN A 1 106 ? 120.686 123.107 132.518 1.00 58.74 126 ASN A O 1
ATOM 798 N N . GLY A 1 107 ? 121.420 124.421 130.830 1.00 53.56 127 GLY A N 1
ATOM 799 C CA . GLY A 1 107 ? 120.532 123.846 129.832 1.00 51.60 127 GLY A CA 1
ATOM 800 C C . GLY A 1 107 ? 120.217 124.759 128.677 1.00 54.51 127 GLY A C 1
ATOM 801 O O . GLY A 1 107 ? 120.811 125.828 128.553 1.00 54.55 127 GLY A O 1
ATOM 802 N N . THR A 1 108 ? 119.293 124.322 127.804 1.00 52.36 128 THR A N 1
ATOM 803 C CA . THR A 1 108 ? 118.889 125.077 126.613 1.00 53.19 128 THR A CA 1
ATOM 804 C C . THR A 1 108 ? 117.418 125.432 126.745 1.00 55.94 128 THR A C 1
ATOM 805 O O . THR A 1 108 ? 116.609 124.583 127.118 1.00 55.07 128 THR A O 1
ATOM 809 N N . TYR A 1 109 ? 117.088 126.702 126.479 1.00 51.43 129 TYR A N 1
ATOM 810 C CA . TYR A 1 109 ? 115.745 127.231 126.700 1.00 51.03 129 TYR A CA 1
ATOM 811 C C . TYR A 1 109 ? 115.170 128.019 125.552 1.00 56.17 129 TYR A C 1
ATOM 812 O O . TYR A 1 109 ? 115.904 128.541 124.704 1.00 57.38 129 TYR A O 1
ATOM 821 N N . TYR A 1 110 ? 113.838 128.163 125.580 1.00 52.77 130 TYR A N 1
ATOM 822 C CA . TYR A 1 110 ? 113.056 129.089 124.771 1.00 52.54 130 TYR A CA 1
ATOM 823 C C . TYR A 1 110 ? 112.722 130.229 125.691 1.00 56.65 130 TYR A C 1
ATOM 824 O O . TYR A 1 110 ? 112.265 129.990 126.812 1.00 56.78 130 TYR A O 1
ATOM 833 N N . ILE A 1 111 ? 113.022 131.454 125.274 1.00 53.11 131 ILE A N 1
ATOM 834 C CA . ILE A 1 111 ? 112.664 132.668 126.020 1.00 52.37 131 ILE A CA 1
ATOM 835 C C . ILE A 1 111 ? 111.623 133.354 125.099 1.00 56.74 131 ILE A C 1
ATOM 836 O O . ILE A 1 111 ? 111.884 133.531 123.905 1.00 58.00 131 ILE A O 1
ATOM 841 N N . SER A 1 112 ? 110.400 133.552 125.603 1.00 52.39 132 SER A N 1
ATOM 842 C CA . SER A 1 112 ? 109.265 133.978 124.791 1.00 52.71 132 SER A CA 1
ATOM 843 C C . SER A 1 112 ? 108.357 135.004 125.472 1.00 57.69 132 SER A C 1
ATOM 844 O O . SER A 1 112 ? 108.106 134.914 126.677 1.00 57.88 132 SER A O 1
ATOM 847 N N . SER A 1 113 ? 107.804 135.933 124.665 1.00 54.29 133 SER A N 1
ATOM 848 C CA . SER A 1 113 ? 106.879 136.978 125.112 1.00 55.08 133 SER A CA 1
ATOM 849 C C . SER A 1 113 ? 105.877 137.360 124.008 1.00 61.50 133 SER A C 1
ATOM 850 O O . SER A 1 113 ? 106.032 136.949 122.852 1.00 61.75 133 SER A O 1
ATOM 853 N N . GLU A 1 114 ? 104.839 138.125 124.384 1.00 59.08 134 GLU A N 1
ATOM 854 C CA . GLU A 1 114 ? 103.816 138.643 123.482 1.00 60.30 134 GLU A CA 1
ATOM 855 C C . GLU A 1 114 ? 103.634 140.132 123.767 1.00 65.79 134 GLU A C 1
ATOM 856 O O . GLU A 1 114 ? 103.314 140.526 124.889 1.00 66.18 134 GLU A O 1
ATOM 862 N N . LEU A 1 115 ? 103.875 140.955 122.753 1.00 62.70 135 LEU A N 1
ATOM 863 C CA . LEU A 1 115 ? 103.763 142.394 122.868 1.00 62.91 135 LEU A CA 1
ATOM 864 C C . LEU A 1 115 ? 102.931 142.934 121.705 1.00 69.25 135 LEU A C 1
ATOM 865 O O . LEU A 1 115 ? 103.339 142.848 120.547 1.00 69.95 135 LEU A O 1
ATOM 870 N N . THR A 1 116 ? 101.740 143.450 122.024 1.00 67.18 136 THR A N 1
ATOM 871 C CA . THR A 1 116 ? 100.821 144.034 121.050 1.00 68.09 136 THR A CA 1
ATOM 872 C C . THR A 1 116 ? 100.385 145.430 121.526 1.00 73.46 136 THR A C 1
ATOM 873 O O . THR A 1 116 ? 100.411 145.725 122.721 1.00 73.93 136 THR A O 1
ATOM 877 N N . TRP A 1 117 ? 100.040 146.297 120.578 1.00 70.98 137 TRP A N 1
ATOM 878 C CA . TRP A 1 117 ? 99.586 147.656 120.839 1.00 73.18 137 TRP A CA 1
ATOM 879 C C . TRP A 1 117 ? 98.698 148.107 119.673 1.00 80.24 137 TRP A C 1
ATOM 880 O O . TRP A 1 117 ? 98.544 147.378 118.687 1.00 79.10 137 TRP A O 1
ATOM 891 N N . SER A 1 118 ? 98.083 149.285 119.806 1.00 81.49 138 SER A N 1
ATOM 892 C CA . SER A 1 118 ? 97.175 149.838 118.813 1.00 83.89 138 SER A CA 1
ATOM 893 C C . SER A 1 118 ? 97.761 151.031 118.092 1.00 91.96 138 SER A C 1
ATOM 894 O O . SER A 1 118 ? 98.406 151.896 118.693 1.00 91.76 138 SER A O 1
ATOM 897 N N . ALA A 1 119 ? 97.497 151.075 116.791 1.00 91.60 139 ALA A N 1
ATOM 898 C CA . ALA A 1 119 ? 97.917 152.127 115.880 1.00 93.11 139 ALA A CA 1
ATOM 899 C C . ALA A 1 119 ? 96.710 152.637 115.104 1.00 100.77 139 ALA A C 1
ATOM 900 O O . ALA A 1 119 ? 95.698 151.939 115.027 1.00 100.78 139 ALA A O 1
ATOM 902 N N . GLN A 1 120 ? 96.812 153.852 114.548 1.00 100.28 140 GLN A N 1
ATOM 903 C CA . GLN A 1 120 ? 95.769 154.472 113.722 1.00 102.99 140 GLN A CA 1
ATOM 904 C C . GLN A 1 120 ? 96.292 154.612 112.306 1.00 109.78 140 GLN A C 1
ATOM 905 O O . GLN A 1 120 ? 97.508 154.725 112.123 1.00 109.17 140 GLN A O 1
ATOM 911 N N . SER A 1 121 ? 95.404 154.586 111.300 1.00 108.55 141 SER A N 1
ATOM 912 C CA . SER A 1 121 ? 95.862 154.728 109.921 1.00 108.51 141 SER A CA 1
ATOM 913 C C . SER A 1 121 ? 94.928 155.650 109.123 1.00 114.78 141 SER A C 1
ATOM 914 O O . SER A 1 121 ? 95.199 156.855 109.042 1.00 116.12 141 SER A O 1
ATOM 917 N N . ASP A 1 122 ? 93.849 155.110 108.533 1.00 111.31 142 ASP A N 1
ATOM 918 C CA . ASP A 1 122 ? 92.902 155.943 107.784 1.00 113.47 142 ASP A CA 1
ATOM 919 C C . ASP A 1 122 ? 91.620 156.068 108.636 1.00 117.93 142 ASP A C 1
ATOM 920 O O . ASP A 1 122 ? 90.512 155.753 108.187 1.00 118.90 142 ASP A O 1
ATOM 925 N N . GLY A 1 123 ? 91.811 156.488 109.887 1.00 113.21 143 GLY A N 1
ATOM 926 C CA . GLY A 1 123 ? 90.741 156.609 110.867 1.00 114.41 143 GLY A CA 1
ATOM 927 C C . GLY A 1 123 ? 90.346 155.275 111.475 1.00 116.70 143 GLY A C 1
ATOM 928 O O . GLY A 1 123 ? 89.448 155.224 112.319 1.00 117.86 143 GLY A O 1
ATOM 929 N N . LYS A 1 124 ? 91.027 154.186 111.055 1.00 109.96 144 LYS A N 1
ATOM 930 C CA . LYS A 1 124 ? 90.801 152.819 111.513 1.00 107.76 144 LYS A CA 1
ATOM 931 C C . LYS A 1 124 ? 91.889 152.391 112.492 1.00 108.10 144 LYS A C 1
ATOM 932 O O . LYS A 1 124 ? 93.034 152.836 112.369 1.00 106.63 144 LYS A O 1
ATOM 934 N N . THR A 1 125 ? 91.529 151.521 113.458 1.00 102.81 145 THR A N 1
ATOM 935 C CA . THR A 1 125 ? 92.447 150.996 114.471 1.00 99.48 145 THR A CA 1
ATOM 936 C C . THR A 1 125 ? 93.075 149.685 113.972 1.00 100.16 145 THR A C 1
ATOM 937 O O . THR A 1 125 ? 92.368 148.758 113.569 1.00 100.52 145 THR A O 1
ATOM 941 N N . ILE A 1 126 ? 94.414 149.635 114.006 1.00 92.86 146 ILE A N 1
ATOM 942 C CA . ILE A 1 126 ? 95.253 148.516 113.585 1.00 89.61 146 ILE A CA 1
ATOM 943 C C . ILE A 1 126 ? 95.870 147.903 114.827 1.00 90.22 146 ILE A C 1
ATOM 944 O O . ILE A 1 126 ? 96.232 148.645 115.744 1.00 90.08 146 ILE A O 1
ATOM 949 N N . THR A 1 127 ? 96.002 146.566 114.871 1.00 84.23 147 THR A N 1
ATOM 950 C CA . THR A 1 127 ? 96.699 145.894 115.979 1.00 81.42 147 THR A CA 1
ATOM 951 C C . THR A 1 127 ? 98.101 145.566 115.465 1.00 81.74 147 THR A C 1
ATOM 952 O O . THR A 1 127 ? 98.249 144.974 114.387 1.00 80.84 147 THR A O 1
ATOM 956 N N . GLU A 1 128 ? 99.117 146.044 116.194 1.00 75.76 148 GLU A N 1
ATOM 957 C CA . GLU A 1 128 ? 100.517 145.877 115.822 1.00 73.35 148 GLU A CA 1
ATOM 958 C C . GLU A 1 128 ? 101.226 144.929 116.799 1.00 75.15 148 GLU A C 1
ATOM 959 O O . GLU A 1 128 ? 100.714 144.658 117.886 1.00 73.72 148 GLU A O 1
ATOM 965 N N . GLY A 1 129 ? 102.386 144.427 116.391 1.00 71.08 149 GLY A N 1
ATOM 966 C CA . GLY A 1 129 ? 103.184 143.508 117.197 1.00 68.98 149 GLY A CA 1
ATOM 967 C C . GLY A 1 129 ? 102.701 142.075 117.120 1.00 71.21 149 GLY A C 1
ATOM 968 O O . GLY A 1 129 ? 101.996 141.689 116.179 1.00 71.85 149 GLY A O 1
ATOM 969 N N . GLY A 1 130 ? 103.099 141.291 118.112 1.00 65.09 150 GLY A N 1
ATOM 970 C CA . GLY A 1 130 ? 102.769 139.875 118.203 1.00 63.37 150 GLY A CA 1
ATOM 971 C C . GLY A 1 130 ? 103.715 139.132 119.117 1.00 65.09 150 GLY A C 1
ATOM 972 O O . GLY A 1 130 ? 104.208 139.700 120.099 1.00 65.07 150 GLY A O 1
ATOM 973 N N . THR A 1 131 ? 103.972 137.854 118.800 1.00 59.81 151 THR A N 1
ATOM 974 C CA . THR A 1 131 ? 104.846 136.994 119.604 1.00 58.22 151 THR A CA 1
ATOM 975 C C . THR A 1 131 ? 106.285 137.075 119.106 1.00 61.82 151 THR A C 1
ATOM 976 O O . THR A 1 131 ? 106.529 137.305 117.911 1.00 61.49 151 THR A O 1
ATOM 980 N N . VAL A 1 132 ? 107.235 136.906 120.040 1.00 57.17 152 VAL A N 1
ATOM 981 C CA . VAL A 1 132 ? 108.671 136.886 119.767 1.00 56.06 152 VAL A CA 1
ATOM 982 C C . VAL A 1 132 ? 109.290 135.801 120.685 1.00 59.95 152 VAL A C 1
ATOM 983 O O . VAL A 1 132 ? 109.011 135.767 121.889 1.00 59.37 152 VAL A O 1
ATOM 987 N N . THR A 1 133 ? 110.059 134.870 120.079 1.00 55.74 153 THR A N 1
ATOM 988 C CA . THR A 1 133 ? 110.676 133.726 120.760 1.00 54.41 153 THR A CA 1
ATOM 989 C C . THR A 1 133 ? 112.103 133.514 120.251 1.00 58.82 153 THR A C 1
ATOM 990 O O . THR A 1 133 ? 112.330 133.469 119.039 1.00 58.13 153 THR A O 1
ATOM 994 N N . LYS A 1 134 ? 113.055 133.356 121.189 1.00 55.52 154 LYS A N 1
ATOM 995 C CA . LYS A 1 134 ? 114.471 133.098 120.897 1.00 53.89 154 LYS A CA 1
ATOM 996 C C . LYS A 1 134 ? 114.986 131.910 121.717 1.00 56.90 154 LYS A C 1
ATOM 997 O O . LYS A 1 134 ? 114.372 131.537 122.736 1.00 57.43 154 LYS A O 1
ATOM 1003 N N . LEU A 1 135 ? 116.119 131.327 121.284 1.00 50.92 155 LEU A N 1
ATOM 1004 C CA . LEU A 1 135 ? 116.818 130.268 122.007 1.00 49.84 155 LEU A CA 1
ATOM 1005 C C . LEU A 1 135 ? 117.901 130.885 122.905 1.00 55.38 155 LEU A C 1
ATOM 1006 O O . LEU A 1 135 ? 118.655 131.753 122.433 1.00 55.33 155 LEU A O 1
ATOM 1011 N N . VAL A 1 136 ? 118.033 130.403 124.174 1.00 51.33 156 VAL A N 1
ATOM 1012 C CA . VAL A 1 136 ? 119.127 130.846 125.067 1.00 50.25 156 VAL A CA 1
ATOM 1013 C C . VAL A 1 136 ? 119.775 129.590 125.704 1.00 55.57 156 VAL A C 1
ATOM 1014 O O . VAL A 1 136 ? 119.073 128.716 126.210 1.00 57.75 156 VAL A O 1
ATOM 1018 N N . THR A 1 137 ? 121.106 129.500 125.635 1.00 51.46 157 THR A N 1
ATOM 1019 C CA . THR A 1 137 ? 121.908 128.414 126.201 1.00 51.79 157 THR A CA 1
ATOM 1020 C C . THR A 1 137 ? 122.575 128.886 127.503 1.00 55.68 157 THR A C 1
ATOM 1021 O O . THR A 1 137 ? 123.089 130.007 127.577 1.00 55.27 157 THR A O 1
ATOM 1025 N N . VAL A 1 138 ? 122.569 128.022 128.530 1.00 51.98 158 VAL A N 1
ATOM 1026 C CA . VAL A 1 138 ? 123.163 128.350 129.825 1.00 51.50 158 VAL A CA 1
ATOM 1027 C C . VAL A 1 138 ? 124.114 127.226 130.217 1.00 55.30 158 VAL A C 1
ATOM 1028 O O . VAL A 1 138 ? 123.671 126.086 130.325 1.00 55.40 158 VAL A O 1
ATOM 1032 N N . SER A 1 139 ? 125.414 127.547 130.399 1.00 51.83 159 SER A N 1
ATOM 1033 C CA . SER A 1 139 ? 126.475 126.605 130.792 1.00 52.32 159 SER A CA 1
ATOM 1034 C C . SER A 1 139 ? 126.966 126.945 132.190 1.00 57.32 159 SER A C 1
ATOM 1035 O O . SER A 1 139 ? 126.715 126.195 133.134 1.00 57.53 159 SER A O 1
ATOM 1038 N N . GLY A 1 140 ? 127.626 128.092 132.312 1.00 54.33 160 GLY A N 1
ATOM 1039 C CA . GLY A 1 140 ? 128.056 128.654 133.580 1.00 54.56 160 GLY A CA 1
ATOM 1040 C C . GLY A 1 140 ? 126.936 129.531 134.118 1.00 58.16 160 GLY A C 1
ATOM 1041 O O . GLY A 1 140 ? 125.806 129.491 133.610 1.00 57.61 160 GLY A O 1
ATOM 1042 N N . SER A 1 141 ? 127.236 130.335 135.135 1.00 54.00 161 SER A N 1
ATOM 1043 C CA . SER A 1 141 ? 126.250 131.174 135.815 1.00 53.72 161 SER A CA 1
ATOM 1044 C C . SER A 1 141 ? 126.015 132.523 135.128 1.00 59.50 161 SER A C 1
ATOM 1045 O O . SER A 1 141 ? 125.046 133.213 135.459 1.00 58.75 161 SER A O 1
ATOM 1048 N N . GLN A 1 142 ? 126.887 132.910 134.182 1.00 57.61 162 GLN A N 1
ATOM 1049 C CA . GLN A 1 142 ? 126.763 134.218 133.541 1.00 57.28 162 GLN A CA 1
ATOM 1050 C C . GLN A 1 142 ? 126.578 134.150 132.003 1.00 59.63 162 GLN A C 1
ATOM 1051 O O . GLN A 1 142 ? 127.465 134.607 131.286 1.00 60.17 162 GLN A O 1
ATOM 1057 N N . PRO A 1 143 ? 125.420 133.692 131.461 1.00 54.76 163 PRO A N 1
ATOM 1058 C CA . PRO A 1 143 ? 125.224 133.773 129.994 1.00 53.75 163 PRO A CA 1
ATOM 1059 C C . PRO A 1 143 ? 125.127 135.222 129.515 1.00 58.66 163 PRO A C 1
ATOM 1060 O O . PRO A 1 143 ? 124.942 136.119 130.330 1.00 59.62 163 PRO A O 1
ATOM 1064 N N . GLN A 1 144 ? 125.226 135.453 128.200 1.00 54.55 164 GLN A N 1
ATOM 1065 C CA . GLN A 1 144 ? 125.081 136.786 127.606 1.00 53.75 164 GLN A CA 1
ATOM 1066 C C . GLN A 1 144 ? 123.644 137.316 127.769 1.00 60.15 164 GLN A C 1
ATOM 1067 O O . GLN A 1 144 ? 122.721 136.524 127.981 1.00 60.77 164 GLN A O 1
ATOM 1073 N N . LYS A 1 145 ? 123.452 138.647 127.646 1.00 57.33 165 LYS A N 1
ATOM 1074 C CA . LYS A 1 145 ? 122.129 139.274 127.681 1.00 56.51 165 LYS A CA 1
ATOM 1075 C C . LYS A 1 145 ? 121.269 138.763 126.521 1.00 60.94 165 LYS A C 1
ATOM 1076 O O . LYS A 1 145 ? 121.801 138.360 125.479 1.00 61.65 165 LYS A O 1
ATOM 1082 N N . VAL A 1 146 ? 119.950 138.777 126.696 1.00 56.41 166 VAL A N 1
ATOM 1083 C CA . VAL A 1 146 ? 119.029 138.392 125.634 1.00 54.87 166 VAL A CA 1
ATOM 1084 C C . VAL A 1 146 ? 118.330 139.654 125.108 1.00 60.61 166 VAL A C 1
ATOM 1085 O O . VAL A 1 146 ? 117.683 140.377 125.864 1.00 61.13 166 VAL A O 1
ATOM 1089 N N . LEU A 1 147 ? 118.462 139.917 123.821 1.00 57.99 167 LEU A N 1
ATOM 1090 C CA . LEU A 1 147 ? 117.737 141.016 123.197 1.00 58.80 167 LEU A CA 1
ATOM 1091 C C . LEU A 1 147 ? 116.489 140.360 122.554 1.00 61.16 167 LEU A C 1
ATOM 1092 O O . LEU A 1 147 ? 116.569 139.745 121.476 1.00 58.20 167 LEU A O 1
ATOM 1097 N N . LEU A 1 148 ? 115.369 140.378 123.301 1.00 57.93 168 LEU A N 1
ATOM 1098 C CA . LEU A 1 148 ? 114.132 139.729 122.873 1.00 57.13 168 LEU A CA 1
ATOM 1099 C C . LEU A 1 148 ? 113.382 140.641 121.903 1.00 62.64 168 LEU A C 1
ATOM 1100 O O . LEU A 1 148 ? 112.480 141.384 122.300 1.00 63.31 168 LEU A O 1
ATOM 1105 N N . THR A 1 149 ? 113.796 140.597 120.619 1.00 59.19 169 THR A N 1
ATOM 1106 C CA . THR A 1 149 ? 113.239 141.403 119.534 1.00 59.35 169 THR A CA 1
ATOM 1107 C C . THR A 1 149 ? 113.308 140.662 118.178 1.00 63.87 169 THR A C 1
ATOM 1108 O O . THR A 1 149 ? 114.023 139.663 118.048 1.00 62.92 169 THR A O 1
ATOM 1112 N N . ARG A 1 150 ? 112.581 141.184 117.164 1.0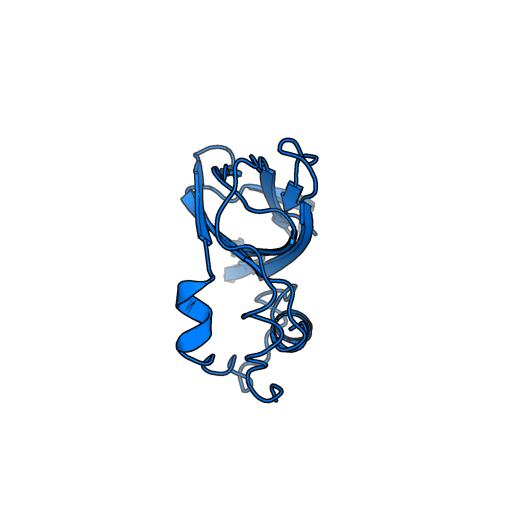0 60.71 170 ARG A N 1
ATOM 1113 C CA . ARG A 1 150 ? 112.589 140.699 115.764 1.00 58.68 170 ARG A CA 1
ATOM 1114 C C . ARG A 1 150 ? 112.048 141.811 114.810 1.00 65.06 170 ARG A C 1
ATOM 1115 O O . ARG A 1 150 ? 111.532 142.846 115.314 1.00 65.45 170 ARG A O 1
#

Sequence (144 aa):
DLPDFPEHHEYAATQQQVGEGVINGDLYLTSASGAIQKGTNTKVALEPATSYKAYYAKFGNLDAAKRDPDVQPPVLDPRRATYVREATTDQNGRFDDFDHIPNGTYYISSELTWSAQSDGKTITEGGTVTKLVTVSGSQPQKVLLTR

Foldseek 3Di:
DFDDDDPVQVVPFDQFFFAKEKEFDWEAWPVGHIGGQAQWKKKKFAPDSSCVQCVVAAFDKPVRDDPVDDRDDDDPVRVVRIDMWTAHPRRMTMDGRDDFHKIKIKTFDWDWDADPNDIDITTTMFIDMFGGDDRYGDYDYGYD

Radius of gyration: 16.36 Å; Cα contacts (8 Å, |Δi|>4): 299; chains: 1; bounding box: 38×45×32 Å

Organism: Pseudomonas aeruginosa (strain ATCC 15692 / DSM 22644 / CIP 104116 / JCM 14847 / LMG 12228 / 1C / PRS 101 / PAO1) (NCBI:txid208964)

Secondary structure (DSSP, 8-state):
-PPPP-HHHHHTS-----EEEEEEEEEE-TTS-EEE--S-EEEEEE-----HHHHHHTT-BSTT--TT--PPPPPTTSGGG-EEEE--TTSEEEEEEEPSEEEEEEEEEEEEEESSSSEEEEEEEEEEEEEESSS-PPPEEE--

B-factor: mean 70.38, std 17.97, range [45.68, 156.18]

Solvent-ac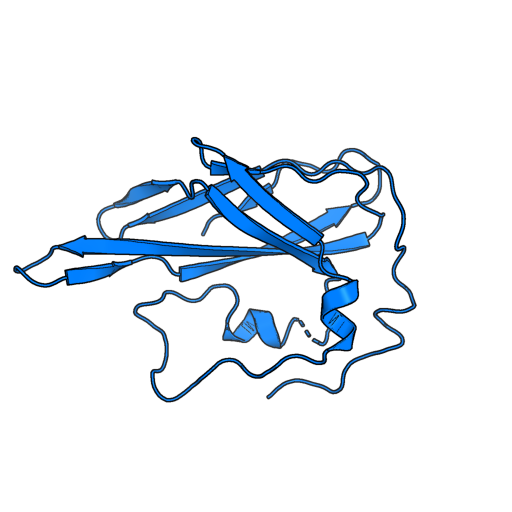cessible surface area: 8788 Å² total

Nearest PDB structures (foldseek):
  3qec-assembly1_A  TM=1.007E+00  e=2.624E-28  Pseudomonas aeruginosa
  1xpn-assembly1_A  TM=8.592E-01  e=4.338E-20  Pseudomonas aeruginosa PAO1
  3rkp-assembly2_B  TM=5.659E-01  e=2.290E-03  Bacillus cereus ATCC 14579
  2x9y-assembly1_A  TM=3.855E-01  e=3.968E-02  Streptococcus pneumoniae TIGR4
  2x9x-assembly1_A  TM=3.542E-01  e=1.326E-01  Streptococcus pneumoniae TIGR4